Protein AF-A0A969TX44-F1 (afdb_monomer)

Radius of gyration: 11.17 Å; Cα contacts (8 Å, |Δi|>4): 66; chains: 1; bounding box: 28×24×26 Å

Solvent-accessible surface area (backbone atoms only — not comparable to full-atom values): 3556 Å² total; per-residue (Å²): 107,71,66,45,55,75,74,64,42,77,42,76,43,83,28,52,56,67,59,82,82,77,47,67,86,87,46,68,88,42,39,48,76,46,65,23,94,45,87,39,62,84,68,48,53,68,68,63,55,49,33,68,75,67,75,106

Structure (mmCIF, N/CA/C/O backbone):
data_AF-A0A969TX44-F1
#
_entry.id   AF-A0A969TX44-F1
#
loop_
_atom_site.group_PDB
_atom_site.id
_atom_site.type_symbol
_atom_site.label_atom_id
_atom_site.label_alt_id
_atom_site.label_comp_id
_atom_site.label_asym_id
_atom_site.label_entity_id
_atom_site.label_seq_id
_atom_site.pdbx_PDB_ins_code
_atom_site.Cartn_x
_atom_site.Cartn_y
_atom_site.Cartn_z
_atom_site.occupancy
_atom_site.B_iso_or_equiv
_atom_site.auth_seq_id
_atom_site.auth_comp_id
_atom_site.auth_asym_id
_atom_site.auth_atom_id
_atom_site.pdbx_PDB_model_num
ATOM 1 N N . MET A 1 1 ? 7.128 -5.537 -0.531 1.00 86.12 1 MET A N 1
ATOM 2 C CA . MET A 1 1 ? 6.472 -4.776 -1.616 1.00 86.12 1 MET A CA 1
ATOM 3 C C . MET A 1 1 ? 7.072 -5.090 -2.984 1.00 86.12 1 MET A C 1
ATOM 5 O O . MET A 1 1 ? 6.334 -5.626 -3.793 1.00 86.12 1 MET A O 1
ATOM 9 N N . HIS A 1 2 ? 8.365 -4.841 -3.252 1.00 90.75 2 HIS A N 1
ATOM 10 C CA . HIS A 1 2 ? 8.971 -5.039 -4.589 1.00 90.75 2 HIS A CA 1
ATOM 11 C C . HIS A 1 2 ? 8.705 -6.404 -5.227 1.00 90.75 2 HIS A C 1
ATOM 13 O O . HIS A 1 2 ? 8.391 -6.458 -6.407 1.00 90.75 2 HIS A O 1
ATOM 19 N N . LEU A 1 3 ? 8.743 -7.491 -4.450 1.00 92.62 3 LEU A N 1
ATOM 20 C CA . LEU A 1 3 ? 8.381 -8.819 -4.953 1.00 92.62 3 LEU A CA 1
ATOM 21 C C . LEU A 1 3 ? 6.928 -8.876 -5.448 1.00 92.62 3 LEU A C 1
ATOM 23 O O . LEU A 1 3 ? 6.692 -9.330 -6.557 1.00 92.62 3 LEU A O 1
ATOM 27 N N . ALA A 1 4 ? 5.973 -8.383 -4.651 1.00 91.56 4 ALA A N 1
ATOM 28 C CA . ALA A 1 4 ? 4.553 -8.353 -5.012 1.00 91.56 4 ALA A CA 1
ATOM 29 C C . ALA A 1 4 ? 4.314 -7.540 -6.294 1.00 91.56 4 ALA A C 1
ATOM 31 O O . ALA A 1 4 ? 3.575 -7.973 -7.171 1.00 91.56 4 ALA A O 1
ATOM 32 N N . VAL A 1 5 ? 5.008 -6.405 -6.426 1.00 90.81 5 VAL A N 1
ATOM 33 C CA . VAL A 1 5 ? 4.984 -5.568 -7.631 1.00 90.81 5 VAL A CA 1
ATOM 34 C C . VAL A 1 5 ? 5.555 -6.321 -8.838 1.00 90.81 5 VAL A C 1
ATOM 36 O O . VAL A 1 5 ? 4.934 -6.331 -9.895 1.00 90.81 5 VAL A O 1
ATOM 39 N N . ALA A 1 6 ? 6.696 -6.997 -8.678 1.00 90.44 6 ALA A N 1
ATOM 40 C CA . ALA A 1 6 ? 7.359 -7.731 -9.756 1.00 90.44 6 ALA A CA 1
ATOM 41 C C . ALA A 1 6 ? 6.527 -8.911 -10.281 1.00 90.44 6 ALA A C 1
ATOM 43 O O . ALA A 1 6 ? 6.540 -9.185 -11.478 1.00 90.44 6 ALA A O 1
ATOM 44 N N . VAL A 1 7 ? 5.776 -9.588 -9.407 1.00 93.12 7 VAL A N 1
ATOM 45 C CA . VAL A 1 7 ? 4.879 -10.687 -9.806 1.00 93.12 7 VAL A CA 1
ATOM 46 C C . VAL A 1 7 ? 3.488 -10.201 -10.236 1.00 93.12 7 VAL A C 1
ATOM 48 O O . VAL A 1 7 ? 2.613 -11.012 -10.531 1.00 93.12 7 VAL A O 1
ATOM 51 N N . GLY A 1 8 ? 3.263 -8.882 -10.285 1.00 89.62 8 GLY A N 1
ATOM 52 C CA . GLY A 1 8 ? 2.005 -8.290 -10.737 1.00 89.62 8 GLY A CA 1
ATOM 53 C C . GLY A 1 8 ? 0.828 -8.517 -9.787 1.00 89.62 8 GLY A C 1
ATOM 54 O O . GLY A 1 8 ? -0.321 -8.473 -10.239 1.00 89.62 8 GLY A O 1
ATOM 55 N N . THR A 1 9 ? 1.099 -8.761 -8.503 1.00 93.50 9 THR A N 1
ATOM 56 C CA . THR A 1 9 ? 0.084 -8.834 -7.449 1.00 93.50 9 THR A CA 1
ATOM 57 C C . THR A 1 9 ? -0.443 -7.436 -7.162 1.00 93.50 9 THR A C 1
ATOM 59 O O . THR A 1 9 ? 0.341 -6.506 -6.971 1.00 93.50 9 THR A O 1
ATOM 62 N N . TYR A 1 10 ? -1.769 -7.298 -7.092 1.00 91.50 10 TYR A N 1
ATOM 63 C CA . TYR A 1 10 ? -2.379 -6.040 -6.681 1.00 91.50 10 TYR A CA 1
ATOM 64 C C . TYR A 1 10 ? -1.931 -5.676 -5.263 1.00 91.50 10 TYR A C 1
ATOM 66 O O . TYR A 1 10 ? -2.114 -6.462 -4.331 1.00 91.50 10 TYR A O 1
ATOM 74 N N . ALA A 1 11 ? -1.326 -4.505 -5.105 1.00 92.75 11 ALA A N 1
ATOM 75 C CA . ALA A 1 11 ? -0.756 -4.073 -3.840 1.00 92.75 11 ALA A CA 1
ATOM 76 C C . ALA A 1 11 ? -1.076 -2.606 -3.562 1.00 92.75 11 ALA A C 1
ATOM 78 O O . ALA A 1 11 ? -1.051 -1.764 -4.459 1.00 92.75 11 ALA A O 1
ATOM 79 N N . ILE A 1 12 ? -1.302 -2.302 -2.286 1.00 92.94 12 ILE A N 1
ATOM 80 C CA . ILE A 1 12 ? -1.312 -0.931 -1.787 1.00 92.94 12 ILE A CA 1
ATOM 81 C C . ILE A 1 12 ? -0.016 -0.707 -1.019 1.00 92.94 12 ILE A C 1
ATOM 83 O O . ILE A 1 12 ? 0.264 -1.371 -0.021 1.00 92.94 12 ILE A O 1
ATOM 87 N N . ALA A 1 13 ? 0.803 0.202 -1.527 1.00 93.38 13 ALA A N 1
ATOM 88 C CA . ALA A 1 13 ? 2.101 0.543 -0.980 1.00 93.38 13 ALA A CA 1
ATOM 89 C C . ALA A 1 13 ? 1.973 1.736 -0.031 1.00 93.38 13 ALA A C 1
ATOM 91 O O . ALA A 1 13 ? 1.723 2.852 -0.473 1.00 93.38 13 ALA A O 1
ATOM 92 N N . LEU A 1 14 ? 2.179 1.509 1.265 1.00 94.50 14 LEU A N 1
ATOM 93 C CA . LEU A 1 14 ? 2.248 2.572 2.267 1.00 94.50 14 LEU A CA 1
ATOM 94 C C . LEU A 1 14 ? 3.687 3.086 2.346 1.00 94.50 14 LEU A C 1
ATOM 96 O O . LEU A 1 14 ? 4.594 2.340 2.727 1.00 94.50 14 LEU A O 1
ATOM 100 N N . LEU A 1 15 ? 3.909 4.337 1.954 1.00 92.56 15 LEU A N 1
ATOM 101 C CA . LEU A 1 15 ? 5.242 4.902 1.762 1.00 92.56 15 LEU A CA 1
ATOM 102 C C . LEU A 1 15 ? 5.467 6.120 2.656 1.00 92.56 15 LEU A C 1
ATOM 104 O O . LEU A 1 15 ? 4.564 6.914 2.885 1.00 92.56 15 LEU A O 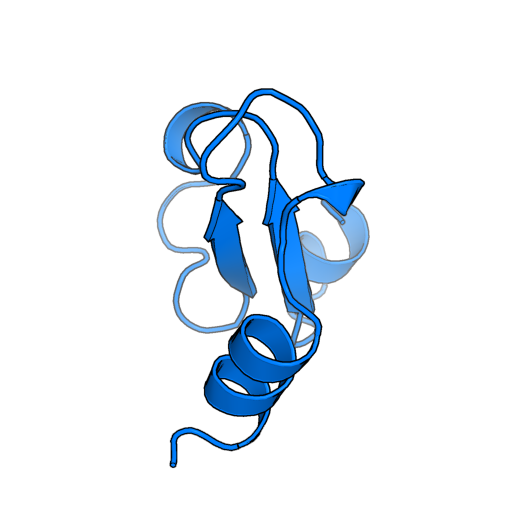1
ATOM 108 N N . LYS A 1 16 ? 6.704 6.293 3.125 1.00 92.00 16 LYS A N 1
ATOM 109 C CA . LYS A 1 16 ? 7.150 7.525 3.800 1.00 92.00 16 LYS A CA 1
ATOM 110 C C . LYS A 1 16 ? 7.641 8.587 2.821 1.00 92.00 16 LYS A C 1
ATOM 112 O O . LYS A 1 16 ? 7.513 9.780 3.053 1.00 92.00 16 LYS A O 1
ATOM 117 N N . SER A 1 17 ? 8.232 8.133 1.722 1.00 88.19 17 SER A N 1
ATOM 118 C CA . SER A 1 17 ? 8.859 8.979 0.713 1.00 88.19 17 SER A CA 1
ATOM 119 C C . SER A 1 17 ? 8.153 8.831 -0.629 1.00 88.19 17 SER A C 1
ATOM 121 O O . SER A 1 17 ? 7.347 7.922 -0.823 1.00 88.19 17 SER A O 1
ATOM 123 N N . ASP A 1 18 ? 8.490 9.728 -1.551 1.00 87.56 18 ASP A N 1
ATOM 124 C CA . 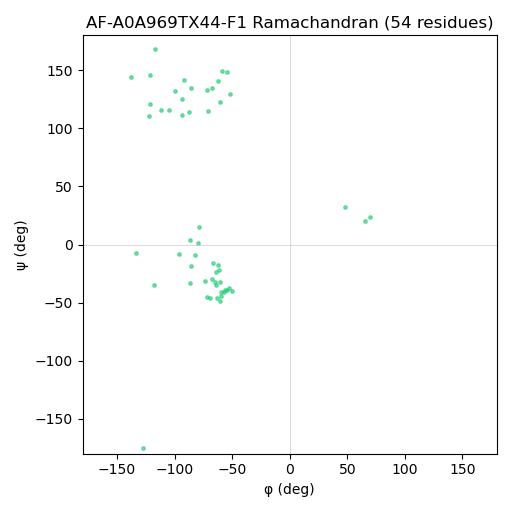ASP A 1 18 ? 7.919 9.777 -2.893 1.00 87.56 18 ASP A CA 1
ATOM 125 C C . ASP A 1 18 ? 7.993 8.416 -3.608 1.00 87.56 18 ASP A C 1
ATOM 127 O O . ASP A 1 18 ? 9.053 7.781 -3.682 1.00 87.56 18 ASP A O 1
ATOM 131 N N . ALA A 1 19 ? 6.853 7.990 -4.151 1.00 88.00 19 ALA A N 1
ATOM 132 C CA . ALA A 1 19 ? 6.699 6.733 -4.867 1.00 88.00 19 ALA A CA 1
ATOM 133 C C . ALA A 1 19 ? 7.682 6.599 -6.039 1.00 88.00 19 ALA A C 1
ATOM 135 O O . ALA A 1 19 ? 8.257 5.528 -6.219 1.00 88.00 19 ALA A O 1
ATOM 136 N N . SER A 1 20 ? 7.946 7.678 -6.779 1.00 87.31 20 SER A N 1
ATOM 137 C CA . SER A 1 20 ? 8.815 7.680 -7.966 1.00 87.31 20 SER A CA 1
ATOM 138 C C . SER A 1 20 ? 10.266 7.285 -7.677 1.00 87.31 20 SER A C 1
ATOM 140 O O . SER A 1 20 ? 10.976 6.839 -8.575 1.00 87.31 20 SER A O 1
ATOM 142 N N . LYS A 1 21 ? 10.716 7.419 -6.424 1.00 87.94 21 LYS A N 1
ATOM 143 C CA . LYS A 1 21 ? 12.082 7.064 -6.007 1.00 87.94 21 LYS A CA 1
ATOM 144 C C . LYS A 1 21 ? 12.234 5.590 -5.637 1.00 87.94 21 LYS A C 1
ATOM 146 O O . LYS A 1 21 ? 13.356 5.102 -5.543 1.00 87.94 21 LYS A O 1
ATOM 151 N N . ILE A 1 22 ? 11.126 4.904 -5.356 1.00 88.06 22 ILE A N 1
ATOM 152 C CA . ILE A 1 22 ? 11.118 3.563 -4.748 1.00 88.06 22 ILE A CA 1
ATOM 153 C C . ILE A 1 22 ? 10.485 2.539 -5.689 1.00 88.06 22 ILE A C 1
ATOM 155 O O . ILE A 1 22 ? 10.884 1.368 -5.701 1.00 88.06 22 ILE A O 1
ATOM 159 N N . LEU A 1 23 ? 9.475 2.970 -6.442 1.00 88.31 23 LEU A N 1
ATOM 160 C CA . LEU A 1 23 ? 8.732 2.143 -7.370 1.00 88.31 23 LEU A CA 1
ATOM 161 C C . LEU A 1 23 ? 9.339 2.198 -8.772 1.00 88.31 23 LEU A C 1
ATOM 163 O O . LEU A 1 23 ? 9.742 3.269 -9.226 1.00 88.31 23 LEU A O 1
ATOM 167 N N . PRO A 1 24 ? 9.368 1.057 -9.481 1.00 86.62 24 PRO A N 1
ATOM 168 C CA . PRO A 1 24 ? 9.632 1.049 -10.909 1.00 86.62 24 PRO A CA 1
ATOM 169 C C . PRO A 1 24 ? 8.653 1.972 -11.656 1.00 86.62 24 PRO A C 1
ATOM 171 O O . PRO A 1 24 ? 7.497 2.105 -11.248 1.00 86.62 24 PRO A O 1
ATOM 174 N N . PRO A 1 25 ? 9.067 2.588 -12.772 1.00 82.56 25 PRO A N 1
ATOM 175 C CA . PRO A 1 25 ? 8.142 3.333 -13.615 1.00 82.56 25 PRO A CA 1
ATOM 176 C C . PRO A 1 25 ? 7.005 2.420 -14.108 1.00 82.56 25 PRO A C 1
ATOM 178 O O . PRO A 1 25 ? 7.202 1.223 -14.316 1.00 82.56 25 PRO A O 1
ATOM 181 N N . ASN A 1 26 ? 5.818 2.996 -14.314 1.00 80.38 26 ASN A N 1
ATOM 182 C CA . ASN A 1 26 ? 4.621 2.321 -14.837 1.00 80.38 26 ASN A CA 1
ATOM 183 C C . ASN A 1 26 ? 4.008 1.225 -13.940 1.00 80.38 26 ASN A C 1
ATOM 185 O O . ASN A 1 26 ? 3.228 0.406 -14.413 1.00 80.38 26 ASN A O 1
ATOM 189 N N . THR A 1 27 ? 4.284 1.202 -12.633 1.00 79.88 27 THR A N 1
ATOM 190 C CA . THR A 1 27 ? 3.631 0.246 -11.710 1.00 79.88 27 THR A CA 1
ATOM 191 C C . THR A 1 27 ? 2.217 0.640 -11.268 1.00 79.88 27 THR A C 1
ATOM 193 O O . THR A 1 27 ? 1.604 -0.088 -10.488 1.00 79.88 27 THR A O 1
ATOM 196 N N . GLN A 1 28 ? 1.682 1.761 -11.760 1.00 70.25 28 GLN A N 1
ATOM 197 C CA . GLN A 1 28 ? 0.393 2.328 -11.333 1.00 70.25 28 GLN A CA 1
ATOM 198 C C . GLN A 1 28 ? -0.816 1.432 -11.641 1.00 70.25 28 GLN A C 1
ATOM 200 O O . GLN A 1 28 ? -1.819 1.515 -10.938 1.00 70.25 28 GLN A O 1
ATOM 205 N N . ASP A 1 29 ? -0.718 0.532 -12.624 1.00 80.94 29 ASP A N 1
ATOM 206 C CA . ASP A 1 29 ? -1.841 -0.333 -13.013 1.00 80.94 29 ASP A CA 1
ATOM 207 C C . ASP A 1 29 ? -2.227 -1.353 -11.932 1.00 80.94 29 ASP A C 1
ATOM 209 O O . ASP A 1 29 ? -3.385 -1.766 -11.838 1.00 80.94 29 ASP A O 1
ATOM 213 N N . ARG A 1 30 ? -1.258 -1.793 -11.116 1.00 87.50 30 ARG A N 1
ATOM 214 C CA . ARG A 1 30 ? -1.467 -2.829 -10.086 1.00 87.50 30 ARG A CA 1
ATOM 215 C C . ARG A 1 30 ? -0.877 -2.495 -8.722 1.00 87.50 30 ARG A C 1
ATOM 217 O O . ARG A 1 30 ? -1.126 -3.219 -7.765 1.00 87.50 30 ARG A O 1
ATOM 224 N N . CYS A 1 31 ? -0.119 -1.413 -8.609 1.00 91.06 31 CYS A N 1
ATOM 225 C CA . CYS A 1 31 ? 0.402 -0.933 -7.342 1.00 91.06 31 CYS A CA 1
ATOM 226 C C . CYS A 1 31 ? -0.073 0.499 -7.113 1.00 91.06 31 CYS A C 1
ATOM 228 O O . CYS A 1 31 ? 0.384 1.428 -7.778 1.00 91.06 31 CYS A O 1
ATOM 230 N N . VAL A 1 32 ? -0.957 0.675 -6.137 1.00 91.31 32 VAL A N 1
ATOM 231 C CA . VAL A 1 32 ? -1.409 1.997 -5.694 1.00 91.31 32 VAL A CA 1
ATOM 232 C C . VAL A 1 32 ? -0.539 2.423 -4.520 1.00 91.31 32 VAL A C 1
ATOM 234 O O . VAL A 1 32 ? -0.422 1.693 -3.541 1.00 91.31 32 VAL A O 1
ATOM 237 N N . SER A 1 33 ? 0.097 3.586 -4.595 1.00 91.56 33 SER A N 1
ATOM 238 C CA . SER A 1 33 ? 0.911 4.112 -3.496 1.00 91.56 33 SER A CA 1
ATOM 239 C C . SER A 1 33 ? 0.150 5.152 -2.683 1.00 91.56 33 SER A C 1
ATOM 241 O O . SER A 1 33 ? -0.386 6.100 -3.251 1.00 91.56 33 SER A O 1
ATOM 243 N N . ILE A 1 34 ? 0.181 5.019 -1.360 1.00 92.94 34 ILE A N 1
ATOM 244 C CA . ILE A 1 34 ? -0.284 6.026 -0.407 1.00 92.94 34 ILE A CA 1
ATOM 245 C C . ILE A 1 34 ? 0.943 6.548 0.327 1.00 92.94 34 ILE A C 1
ATOM 247 O O . ILE A 1 34 ? 1.616 5.799 1.039 1.00 92.94 34 ILE A O 1
ATOM 251 N N . GLN A 1 35 ? 1.238 7.829 0.145 1.00 92.19 35 GLN A N 1
ATOM 252 C CA . GLN A 1 35 ? 2.298 8.487 0.891 1.00 92.19 35 GLN A CA 1
ATOM 253 C C . GLN A 1 35 ? 1.750 8.999 2.223 1.00 92.19 35 GLN A C 1
ATOM 255 O O . GLN A 1 35 ? 0.681 9.608 2.275 1.00 92.19 35 GLN A O 1
ATOM 260 N N . ALA A 1 36 ? 2.493 8.760 3.299 1.00 91.94 36 ALA A N 1
ATOM 261 C CA . ALA A 1 36 ? 2.203 9.342 4.593 1.00 91.94 36 ALA A CA 1
ATOM 262 C C . ALA A 1 36 ? 2.300 10.879 4.525 1.00 91.94 36 ALA A C 1
ATOM 264 O O . ALA A 1 36 ? 3.207 11.413 3.883 1.00 91.94 36 ALA A O 1
ATOM 265 N N . PRO A 1 37 ? 1.394 11.607 5.203 1.00 88.62 37 PRO A N 1
ATOM 266 C CA . PRO A 1 37 ? 1.460 13.069 5.278 1.00 88.62 37 PRO A CA 1
ATOM 267 C C . PRO A 1 37 ? 2.688 13.561 6.065 1.00 88.62 37 PRO A C 1
ATOM 269 O O . PRO A 1 37 ? 3.058 14.729 5.985 1.00 88.62 37 PRO A O 1
ATOM 272 N N . SER A 1 38 ? 3.323 12.666 6.821 1.00 89.81 38 SER A 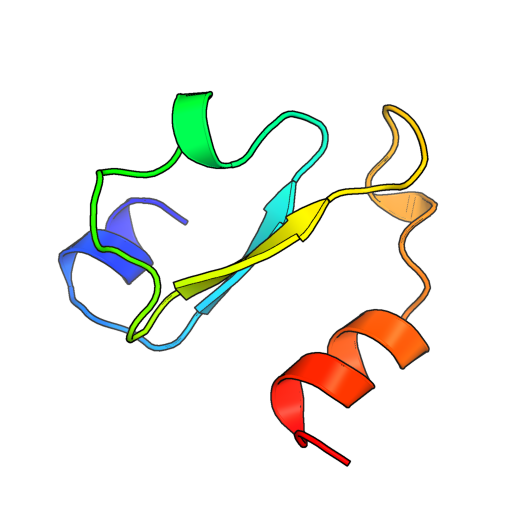N 1
ATOM 273 C CA . SER A 1 38 ? 4.568 12.873 7.551 1.00 89.81 38 SER A CA 1
ATOM 274 C C . SER A 1 38 ? 5.579 11.773 7.193 1.00 89.81 38 SER A C 1
ATOM 276 O O . SER A 1 38 ? 5.301 10.877 6.402 1.00 89.81 38 SER A O 1
ATOM 278 N N . ASP A 1 39 ? 6.739 11.765 7.849 1.00 87.44 39 ASP A N 1
ATOM 279 C CA . ASP A 1 39 ? 7.737 10.694 7.705 1.00 87.44 39 ASP A CA 1
ATOM 280 C C . ASP A 1 39 ? 7.399 9.415 8.523 1.00 87.44 39 ASP A C 1
ATOM 282 O O . ASP A 1 39 ? 8.240 8.540 8.791 1.00 87.44 39 ASP A O 1
ATOM 286 N N . ARG A 1 40 ? 6.145 9.293 8.984 1.00 91.69 40 ARG A N 1
ATOM 287 C CA . ARG A 1 40 ? 5.639 8.174 9.790 1.00 91.69 40 ARG A CA 1
ATOM 288 C C . ARG A 1 40 ? 4.468 7.493 9.092 1.00 91.69 40 ARG A C 1
ATOM 290 O O . ARG A 1 40 ? 3.412 8.074 8.898 1.00 91.69 40 ARG A O 1
ATOM 297 N N . ILE A 1 41 ? 4.631 6.199 8.815 1.00 91.62 41 ILE A N 1
ATOM 298 C CA . ILE A 1 41 ? 3.580 5.362 8.208 1.00 91.62 41 ILE A CA 1
ATOM 299 C C . ILE A 1 41 ? 2.332 5.299 9.100 1.00 91.62 41 ILE A C 1
ATOM 301 O O . ILE A 1 41 ? 1.224 5.236 8.584 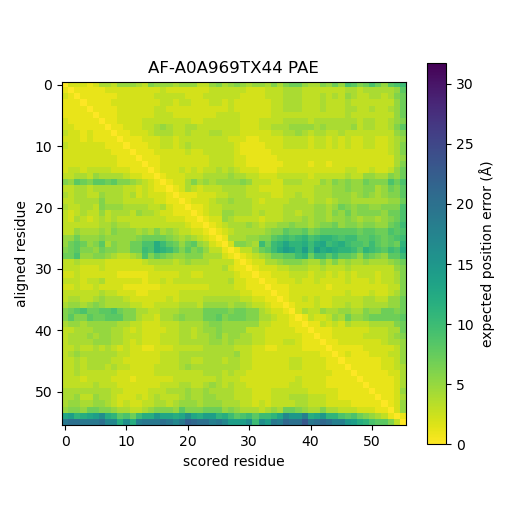1.00 91.62 41 ILE A O 1
ATOM 305 N N . ALA A 1 42 ? 2.510 5.357 10.424 1.00 92.50 42 ALA A N 1
ATOM 306 C CA . ALA A 1 42 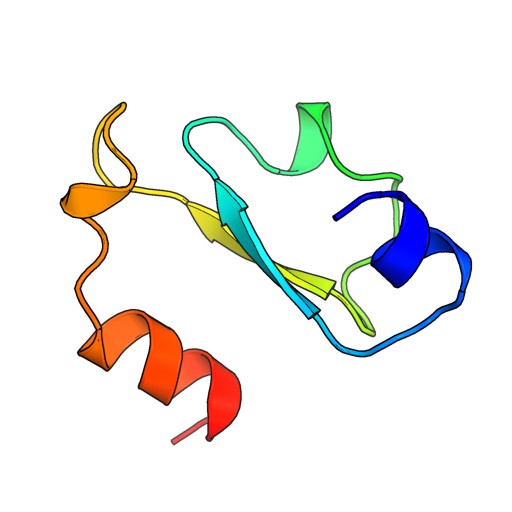? 1.414 5.331 11.392 1.00 92.50 42 ALA A CA 1
ATOM 307 C C . ALA A 1 42 ? 0.447 6.521 11.265 1.00 92.50 42 ALA A C 1
ATOM 309 O O . ALA A 1 42 ? -0.671 6.439 11.761 1.00 92.50 42 ALA A O 1
ATOM 310 N N . ASP A 1 43 ? 0.855 7.599 10.591 1.00 93.31 43 ASP A N 1
ATOM 311 C CA . ASP A 1 43 ? 0.007 8.775 10.397 1.00 93.31 43 ASP A CA 1
ATOM 312 C C . ASP A 1 43 ? -0.971 8.584 9.219 1.00 93.31 43 ASP A C 1
ATOM 314 O O . ASP A 1 43 ? -1.895 9.381 9.042 1.00 93.31 43 ASP A O 1
ATOM 318 N N . ILE A 1 44 ? -0.811 7.514 8.426 1.00 94.44 44 ILE A N 1
ATOM 319 C CA .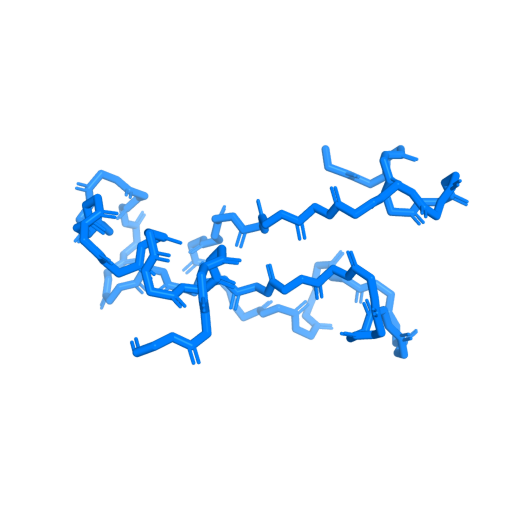 ILE A 1 44 ? -1.783 7.120 7.403 1.00 94.44 44 ILE A CA 1
ATOM 320 C C . ILE A 1 44 ? -3.022 6.570 8.103 1.00 94.44 44 ILE A C 1
ATOM 322 O O . ILE A 1 44 ? -2.981 5.518 8.740 1.00 94.44 44 ILE A O 1
ATOM 326 N N . GLN A 1 45 ? -4.135 7.2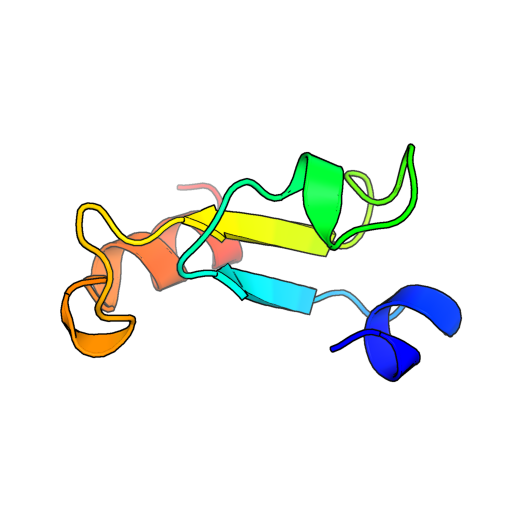79 7.943 1.00 94.50 45 GLN A N 1
ATOM 327 C CA . GLN A 1 45 ? -5.413 6.861 8.499 1.00 94.50 45 GLN A CA 1
ATOM 328 C C . GLN A 1 45 ? -5.918 5.591 7.789 1.00 94.50 45 GLN A C 1
ATOM 330 O O . GLN A 1 45 ? -5.851 5.526 6.553 1.00 94.50 45 GLN A O 1
ATOM 335 N N . PRO A 1 46 ? -6.416 4.578 8.524 1.00 94.00 46 PRO A N 1
ATOM 336 C CA . PRO A 1 46 ? -6.966 3.360 7.931 1.00 94.00 46 PRO A CA 1
ATOM 337 C C . PRO A 1 46 ? -8.034 3.645 6.873 1.00 94.00 46 PRO A C 1
ATOM 339 O O . PRO A 1 46 ? -8.056 2.995 5.830 1.00 94.00 46 PRO A O 1
ATOM 342 N N . GLU A 1 47 ? -8.862 4.662 7.093 1.00 93.75 47 GLU A N 1
ATOM 343 C CA . GLU A 1 47 ? -9.916 5.112 6.185 1.00 93.75 47 GLU A CA 1
ATOM 344 C C . GLU A 1 47 ? -9.355 5.470 4.804 1.00 93.75 47 GLU A C 1
ATOM 346 O O . GLU A 1 47 ? -9.924 5.074 3.788 1.00 93.75 47 GLU A O 1
ATOM 351 N N . SER A 1 48 ? -8.194 6.129 4.753 1.00 91.75 48 SER A N 1
ATOM 352 C CA . SER A 1 48 ? -7.514 6.467 3.498 1.00 91.75 48 SER A CA 1
ATOM 353 C C . SER A 1 48 ? -7.057 5.222 2.734 1.00 91.75 48 SER A C 1
ATOM 355 O O . SER A 1 48 ? -7.047 5.213 1.504 1.00 91.75 48 SER A O 1
ATOM 357 N N . VAL A 1 49 ? -6.689 4.149 3.444 1.00 93.00 49 VAL A N 1
ATOM 358 C CA . VAL A 1 49 ? -6.336 2.860 2.827 1.00 93.00 49 VAL A CA 1
ATOM 359 C C . VAL A 1 49 ? -7.584 2.180 2.276 1.00 93.00 49 VAL A C 1
ATOM 361 O O . VAL A 1 49 ? -7.572 1.711 1.138 1.00 93.00 49 VAL A O 1
ATOM 364 N N . LEU A 1 50 ? -8.674 2.166 3.049 1.00 93.88 50 LEU A N 1
ATOM 365 C CA . LEU A 1 50 ? -9.952 1.605 2.613 1.00 93.88 50 LEU A CA 1
ATOM 366 C C . LEU A 1 50 ? -10.471 2.338 1.360 1.00 93.88 50 LEU A C 1
ATOM 368 O O . LEU A 1 50 ? -10.834 1.690 0.383 1.00 93.88 50 LEU A O 1
ATOM 372 N N . GLN A 1 51 ? -10.409 3.668 1.303 1.00 91.56 51 GLN A N 1
ATOM 373 C CA . GLN A 1 51 ? -10.804 4.414 0.098 1.00 91.56 51 GLN A CA 1
ATOM 374 C C . GLN A 1 51 ? -10.059 3.950 -1.163 1.00 91.56 51 GLN A C 1
ATOM 376 O O . GLN A 1 51 ? -10.666 3.798 -2.220 1.00 91.56 51 GLN A O 1
ATOM 381 N N . GLN A 1 52 ? -8.765 3.632 -1.060 1.00 89.62 52 GLN A N 1
ATOM 382 C CA . GLN A 1 52 ? -7.996 3.117 -2.200 1.00 89.62 52 GLN A CA 1
ATOM 383 C C . GLN A 1 52 ? -8.335 1.668 -2.569 1.00 89.62 52 GLN A C 1
ATOM 385 O O . GLN A 1 52 ? -8.263 1.301 -3.742 1.00 89.62 52 GLN A O 1
ATOM 390 N N . ILE A 1 53 ? -8.718 0.837 -1.597 1.00 89.56 53 ILE A N 1
ATOM 391 C CA . ILE A 1 53 ? -9.169 -0.537 -1.865 1.00 89.56 53 ILE A CA 1
ATOM 392 C C . ILE A 1 53 ? -10.526 -0.521 -2.579 1.00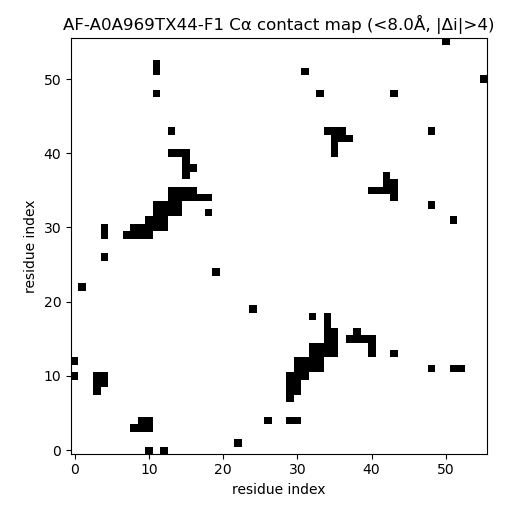 89.56 53 ILE A C 1
ATOM 394 O O . ILE A 1 53 ? -10.703 -1.231 -3.568 1.00 89.56 53 ILE A O 1
ATOM 398 N N . TRP A 1 54 ? -11.473 0.286 -2.095 1.00 89.06 54 TRP A N 1
ATOM 399 C CA . TRP A 1 54 ? -12.869 0.270 -2.548 1.00 89.06 54 TRP A CA 1
ATOM 400 C C . TRP A 1 54 ? -13.208 1.312 -3.626 1.00 89.06 54 TRP A C 1
ATOM 402 O O . TRP A 1 54 ? -14.300 1.241 -4.189 1.00 89.06 54 TRP A O 1
ATOM 412 N N . ARG A 1 55 ? -12.297 2.245 -3.952 1.00 71.94 55 ARG A N 1
ATOM 413 C CA . ARG A 1 55 ? -12.477 3.312 -4.965 1.00 71.94 55 ARG A CA 1
ATOM 414 C C . ARG A 1 55 ? -13.811 4.072 -4.835 1.00 71.94 55 ARG A C 1
ATOM 416 O O . ARG A 1 55 ? -14.385 4.471 -5.847 1.00 71.94 55 ARG A O 1
ATOM 423 N N . SER A 1 56 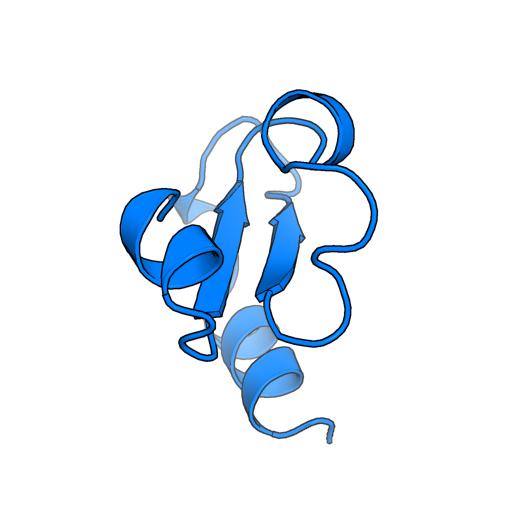? -14.312 4.208 -3.607 1.00 53.66 56 SER A N 1
ATOM 424 C CA . SER A 1 56 ? -15.570 4.885 -3.258 1.00 53.66 56 SER A CA 1
ATOM 425 C C . SER A 1 56 ? -15.293 6.180 -2.513 1.00 53.66 56 SER A C 1
ATOM 427 O O . SER A 1 56 ? -14.348 6.178 -1.688 1.00 53.66 56 SER A O 1
#

pLDDT: mean 88.9, std 6.83, range [53.66, 94.5]

Sequence (56 aa):
MHLAVAVGTYAIALLKSDASKILPPNTQDRCVSIQAPSDRIADIQPESVLQQIWRS

Foldseek 3Di:
DVVCLVVLHQEEAQAQDDCPVPPDPPSVVRYHYDHAPHSDSVNDDVVNVVCVVVVD

Secondary structure (DSSP, 8-state):
-HHHHHTT--EEEEESS-GGGTSPTTGGGTEEEEE-SSS-GGGS-HHHHHHHHH--

Nearest PDB structures (foldseek):
  7cpv-assembly1_LC  TM=4.647E-01  e=9.215E+00  Mus musculus

Mean predicted aligned error: 3.76 Å